Protein AF-A0A967I4H4-F1 (afdb_monomer_lite)

Foldseek 3Di:
DAFLVRQKDWAWDQPDPDDPFGQIFIWMDTVVDPDIDTLPPVASADKADWDADNVRQKIKIWDFRDHPDPPGWIWIKIAGPVPSDIDTPDDD

Secondary structure (DSSP, 8-state):
-B-TTS-EEEEEEE--SS-SS--EEEEEEETT-S-PEES-TT-SS-EEEEEE-TTSSEEEEEE--STT-TTSPPEEEEEETTT--EEEEE--

Sequence (92 aa):
DVSPDGELLAFVANSRAEGVYPDRDVFLMKIGSKDPENLTEDNEAPDGQPMFAPDGKSLAYTRQAIAGFYGDQVKLLVRDLRSGKTDILHEN

Radius of gyration: 13.12 Å; chains: 1; bounding box: 34×21×37 Å

pLDDT: mean 93.62, std 7.93, range [52.34, 98.81]

Structure (mmCIF, N/CA/C/O backbone):
data_AF-A0A967I4H4-F1
#
_entry.id   AF-A0A967I4H4-F1
#
loop_
_atom_site.group_PDB
_atom_site.id
_atom_site.type_symbol
_atom_site.label_atom_id
_atom_site.label_alt_id
_atom_site.label_comp_id
_atom_site.label_asym_id
_atom_site.label_entity_id
_atom_site.label_seq_id
_atom_site.pdbx_PDB_ins_code
_atom_site.Cartn_x
_atom_site.Cartn_y
_atom_site.Cartn_z
_atom_site.occupancy
_atom_site.B_iso_or_equiv
_atom_site.auth_seq_id
_atom_site.auth_comp_id
_atom_site.auth_asym_id
_atom_site.auth_atom_id
_atom_site.pdbx_PDB_model_num
ATOM 1 N N . ASP A 1 1 ? -3.525 7.311 3.221 1.00 98.44 1 ASP A N 1
ATOM 2 C CA . ASP A 1 1 ? -4.867 7.080 3.765 1.00 98.44 1 ASP A CA 1
ATOM 3 C C . ASP A 1 1 ? -4.791 6.727 5.244 1.00 98.44 1 ASP A C 1
ATOM 5 O O . ASP A 1 1 ? -3.732 6.302 5.695 1.00 98.44 1 ASP A O 1
ATOM 9 N N . VAL A 1 2 ? -5.870 6.933 5.994 1.00 98.50 2 VAL A N 1
ATOM 10 C CA . VAL A 1 2 ? -5.986 6.559 7.414 1.00 98.50 2 VAL A CA 1
ATOM 11 C C . VAL A 1 2 ? -6.969 5.397 7.527 1.00 98.50 2 VAL A C 1
ATOM 13 O O . VAL A 1 2 ? -7.989 5.396 6.841 1.00 98.50 2 VAL A O 1
ATOM 16 N N . SER A 1 3 ? -6.668 4.400 8.358 1.00 98.50 3 SER A N 1
ATOM 17 C CA . SER A 1 3 ? -7.542 3.236 8.521 1.00 98.50 3 SER A CA 1
ATOM 18 C C . SER A 1 3 ? -8.917 3.622 9.084 1.00 98.50 3 SER A C 1
ATOM 20 O O . SER A 1 3 ? -9.039 4.636 9.774 1.00 98.50 3 SER A O 1
ATOM 22 N N . PRO A 1 4 ? -9.968 2.811 8.848 1.00 98.56 4 PRO A N 1
ATOM 23 C CA . PRO A 1 4 ? -11.319 3.112 9.331 1.00 98.56 4 PRO A CA 1
ATOM 24 C C . PRO A 1 4 ? -11.440 3.282 10.854 1.00 98.56 4 PRO A C 1
ATOM 26 O O . PRO A 1 4 ? -12.295 4.030 11.320 1.00 98.56 4 PRO A O 1
ATOM 29 N N . ASP A 1 5 ? -10.589 2.602 11.626 1.00 98.12 5 ASP A N 1
ATOM 30 C CA . ASP A 1 5 ? -10.496 2.734 13.087 1.00 98.12 5 ASP A CA 1
ATOM 31 C C . ASP A 1 5 ? -9.636 3.926 13.549 1.00 98.12 5 ASP A C 1
ATOM 33 O O . ASP A 1 5 ? -9.626 4.258 14.733 1.00 98.12 5 ASP A O 1
ATOM 37 N N . GLY A 1 6 ? -8.943 4.600 12.627 1.00 98.06 6 GLY A N 1
ATOM 38 C CA . GLY A 1 6 ? -8.071 5.733 12.916 1.00 98.06 6 GLY A CA 1
ATOM 39 C C . GLY A 1 6 ? -6.738 5.367 13.572 1.00 98.06 6 GLY A C 1
ATOM 40 O O . GLY A 1 6 ? -6.057 6.267 14.063 1.00 98.06 6 GLY A O 1
ATOM 41 N N . GLU A 1 7 ? -6.351 4.088 13.608 1.00 98.19 7 GLU A N 1
ATOM 42 C CA . GLU A 1 7 ? -5.115 3.649 14.271 1.00 98.19 7 GLU A CA 1
ATOM 43 C C . GLU A 1 7 ? -3.892 3.622 13.345 1.00 98.19 7 GLU A C 1
ATOM 45 O O . GLU A 1 7 ? -2.758 3.791 13.807 1.00 98.19 7 GLU A O 1
ATOM 50 N N . LEU A 1 8 ? -4.099 3.417 12.044 1.00 98.50 8 LEU A N 1
ATOM 51 C CA . LEU A 1 8 ? -3.042 3.234 11.056 1.00 98.50 8 LEU A CA 1
ATOM 52 C C . LEU A 1 8 ? -3.035 4.355 10.018 1.00 98.50 8 LEU A C 1
ATOM 54 O O . LEU A 1 8 ? -4.070 4.850 9.576 1.00 98.50 8 LEU A O 1
ATOM 58 N N . LEU A 1 9 ? -1.831 4.706 9.580 1.00 98.50 9 LEU A N 1
ATOM 59 C CA . LEU A 1 9 ? -1.559 5.585 8.455 1.00 98.50 9 LEU A CA 1
ATOM 60 C C . LEU A 1 9 ? -0.830 4.778 7.381 1.00 98.50 9 LEU A C 1
ATOM 62 O O . LEU A 1 9 ? 0.259 4.262 7.629 1.00 98.50 9 LEU A O 1
ATOM 66 N N . ALA A 1 10 ? -1.414 4.718 6.188 1.00 98.62 10 ALA A N 1
ATOM 67 C CA . ALA A 1 10 ? -0.742 4.252 4.984 1.00 98.62 10 ALA A CA 1
ATOM 68 C C . ALA A 1 10 ? -0.316 5.459 4.141 1.00 98.62 10 ALA A C 1
ATOM 70 O O . ALA A 1 10 ? -1.125 6.352 3.869 1.00 98.62 10 ALA A O 1
ATOM 71 N N . PHE A 1 11 ? 0.936 5.519 3.710 1.00 98.38 11 PHE A N 1
ATOM 72 C CA . PHE A 1 11 ? 1.460 6.658 2.956 1.00 98.38 11 PHE A CA 1
ATOM 73 C C . PHE A 1 11 ? 2.500 6.220 1.932 1.00 98.38 11 PHE A C 1
ATOM 75 O O . PHE A 1 11 ? 2.931 5.075 1.926 1.00 98.38 11 PHE A O 1
ATOM 82 N N . VAL A 1 12 ? 2.869 7.140 1.042 1.00 97.94 12 VAL A N 1
ATOM 83 C CA . VAL A 1 12 ? 3.886 6.901 0.018 1.00 97.94 12 VAL A CA 1
ATOM 84 C C . VAL A 1 12 ? 5.096 7.763 0.322 1.00 97.94 12 VAL A C 1
ATOM 86 O O . VAL A 1 12 ? 4.946 8.960 0.582 1.00 97.94 12 VAL A O 1
ATOM 89 N N . ALA A 1 13 ? 6.281 7.174 0.259 1.00 95.06 13 ALA A N 1
ATOM 90 C CA . ALA A 1 13 ? 7.542 7.894 0.357 1.00 95.06 13 ALA A CA 1
ATOM 91 C C . ALA A 1 13 ? 8.552 7.318 -0.635 1.00 95.06 13 ALA A C 1
ATOM 93 O O . ALA A 1 13 ? 8.427 6.174 -1.060 1.00 95.06 13 ALA A O 1
ATOM 94 N N . ASN A 1 14 ? 9.550 8.120 -1.006 1.00 92.12 14 ASN A N 1
ATOM 95 C CA . ASN A 1 14 ? 10.699 7.576 -1.719 1.00 92.12 14 ASN A CA 1
ATOM 96 C C . ASN A 1 14 ? 11.522 6.743 -0.728 1.00 92.12 14 ASN A C 1
ATOM 98 O O . ASN A 1 14 ? 11.971 7.285 0.285 1.00 92.12 14 ASN A O 1
ATOM 102 N N . SER A 1 15 ? 11.714 5.460 -1.011 1.00 87.75 15 SER A N 1
ATOM 103 C CA . SER A 1 15 ? 12.514 4.541 -0.191 1.00 87.75 15 SER A CA 1
ATOM 104 C C . SER A 1 15 ? 13.998 4.592 -0.546 1.00 87.75 15 SER A C 1
ATOM 106 O O . SER A 1 15 ? 14.856 4.326 0.297 1.00 87.75 15 SER A O 1
ATOM 108 N N . ARG A 1 16 ? 14.324 5.029 -1.766 1.00 83.00 16 ARG A N 1
ATOM 109 C CA . ARG A 1 16 ? 15.698 5.170 -2.245 1.00 83.00 16 ARG A CA 1
ATOM 110 C C . ARG A 1 16 ? 16.189 6.617 -2.185 1.00 83.00 16 ARG A C 1
ATOM 112 O O . ARG A 1 16 ? 15.606 7.517 -2.786 1.00 83.00 16 ARG A O 1
ATOM 119 N N . ALA A 1 17 ? 17.307 6.829 -1.488 1.00 75.44 17 ALA A N 1
ATOM 120 C CA . ALA A 1 17 ? 17.933 8.148 -1.340 1.00 75.44 17 ALA A CA 1
ATOM 121 C C . ALA A 1 17 ? 18.660 8.629 -2.610 1.00 75.44 17 ALA A C 1
ATOM 123 O O . ALA A 1 17 ? 18.759 9.831 -2.852 1.00 75.44 17 ALA A O 1
ATOM 124 N N . GLU A 1 18 ? 19.168 7.696 -3.417 1.00 75.94 18 GLU A N 1
ATOM 125 C CA . GLU A 1 18 ? 19.995 7.980 -4.591 1.00 75.94 18 GLU A CA 1
ATOM 126 C C . GLU A 1 18 ? 19.471 7.247 -5.823 1.00 75.94 18 GLU A C 1
ATOM 128 O O . GLU A 1 18 ? 19.279 6.035 -5.798 1.00 75.94 18 GLU A O 1
ATOM 133 N N . GLY A 1 19 ? 19.290 7.951 -6.935 1.00 74.50 19 GLY A N 1
ATOM 134 C CA . GLY A 1 19 ? 18.807 7.359 -8.178 1.00 74.50 19 GLY A CA 1
ATOM 135 C C . GLY A 1 19 ? 18.271 8.416 -9.133 1.00 74.50 19 GLY A C 1
ATOM 136 O O . GLY A 1 19 ? 18.034 9.557 -8.747 1.00 74.50 19 GLY A O 1
ATOM 137 N N . VAL A 1 20 ? 18.106 8.036 -10.400 1.00 76.75 20 VAL A N 1
ATOM 138 C CA . VAL A 1 20 ? 17.526 8.914 -11.434 1.00 76.75 20 VAL A CA 1
ATOM 139 C C . VAL A 1 20 ? 15.999 8.802 -11.462 1.00 76.75 20 VAL A C 1
ATOM 141 O O . VAL A 1 20 ? 15.315 9.758 -11.819 1.00 76.75 20 VAL A O 1
ATOM 144 N N . TYR A 1 21 ? 15.465 7.645 -11.064 1.00 75.25 21 TYR A N 1
ATOM 145 C CA . TYR A 1 21 ? 14.037 7.351 -11.094 1.00 75.25 21 TYR A CA 1
ATOM 146 C C . TYR A 1 21 ? 13.464 7.304 -9.674 1.00 75.25 21 TYR A C 1
ATOM 148 O O . TYR A 1 21 ? 14.157 6.845 -8.765 1.00 75.25 21 TYR A O 1
ATOM 156 N N . PRO A 1 22 ? 12.226 7.790 -9.471 1.00 73.88 22 PRO A N 1
ATOM 157 C CA . PRO A 1 22 ? 11.568 7.704 -8.179 1.00 73.88 22 PRO A CA 1
ATOM 158 C C . PRO A 1 22 ? 11.296 6.240 -7.834 1.00 73.88 22 PRO A C 1
ATOM 160 O O . PRO A 1 22 ? 10.644 5.538 -8.600 1.00 73.88 22 PRO A O 1
ATOM 163 N N . ASP A 1 23 ? 11.778 5.824 -6.673 1.00 87.56 23 ASP A N 1
ATOM 164 C CA . ASP A 1 23 ? 11.520 4.520 -6.073 1.00 87.56 23 ASP A CA 1
ATOM 165 C C . ASP A 1 23 ? 10.553 4.749 -4.912 1.00 87.56 23 ASP A C 1
ATOM 167 O O . ASP A 1 23 ? 10.955 5.117 -3.804 1.00 87.56 23 ASP A O 1
ATOM 171 N N . ARG A 1 24 ? 9.262 4.783 -5.251 1.00 94.19 24 ARG A N 1
ATOM 172 C CA . ARG A 1 24 ? 8.195 5.125 -4.310 1.00 94.19 24 ARG A CA 1
ATOM 173 C C . ARG A 1 24 ? 7.596 3.852 -3.773 1.00 94.19 24 ARG A C 1
ATOM 175 O O . ARG A 1 24 ? 7.074 3.069 -4.553 1.00 94.19 24 ARG A O 1
ATOM 182 N N . ASP A 1 25 ? 7.549 3.769 -2.459 1.00 97.56 25 ASP A N 1
ATOM 183 C CA . ASP A 1 25 ? 7.001 2.632 -1.748 1.00 97.56 25 ASP A CA 1
ATOM 184 C C . ASP A 1 25 ? 5.779 3.009 -0.924 1.00 97.56 25 ASP A C 1
ATOM 186 O O . ASP A 1 25 ? 5.607 4.163 -0.508 1.00 97.56 25 ASP A O 1
ATOM 190 N N . VAL A 1 26 ? 4.935 2.012 -0.668 1.00 98.44 26 VAL A N 1
ATOM 191 C CA . VAL A 1 26 ? 3.810 2.108 0.255 1.00 98.44 26 VAL A CA 1
ATOM 192 C C . VAL A 1 26 ? 4.272 1.693 1.645 1.00 98.44 26 VAL A C 1
ATOM 194 O O . VAL A 1 26 ? 4.648 0.551 1.894 1.00 98.44 26 VAL A O 1
ATOM 197 N N . PHE A 1 27 ? 4.164 2.629 2.577 1.00 98.50 27 PHE A N 1
ATOM 198 C CA . PHE A 1 27 ? 4.495 2.441 3.979 1.00 98.50 27 PHE A CA 1
ATOM 199 C C . PHE A 1 27 ? 3.238 2.375 4.839 1.00 98.50 27 PHE A C 1
ATOM 201 O O . PHE A 1 27 ? 2.227 3.014 4.534 1.00 98.50 27 PHE A O 1
ATOM 208 N N . LEU A 1 28 ? 3.331 1.656 5.955 1.00 98.56 28 LEU A N 1
ATOM 209 C CA . LEU A 1 28 ? 2.303 1.558 6.983 1.00 98.56 28 LEU A CA 1
ATOM 210 C C . LEU A 1 28 ? 2.893 1.896 8.350 1.00 98.56 28 LEU A C 1
ATOM 212 O O . LEU A 1 28 ? 3.970 1.435 8.711 1.00 98.56 28 LEU A O 1
ATOM 216 N N . MET A 1 29 ? 2.181 2.683 9.146 1.00 98.31 29 MET A N 1
ATOM 217 C CA . MET A 1 29 ? 2.585 2.968 10.521 1.00 98.31 29 MET A CA 1
ATOM 218 C C . MET A 1 29 ? 1.382 3.137 11.434 1.00 98.31 29 MET A C 1
ATOM 220 O O . MET A 1 29 ? 0.320 3.584 11.003 1.00 98.31 29 MET A O 1
ATOM 224 N N . LYS A 1 30 ? 1.570 2.872 12.729 1.00 98.31 30 LYS A N 1
ATOM 225 C CA . LYS A 1 30 ? 0.630 3.350 13.746 1.00 98.31 30 LYS A CA 1
ATOM 226 C C . LYS A 1 30 ? 0.701 4.867 13.849 1.00 98.31 30 LYS A C 1
ATOM 228 O O . LYS A 1 30 ? 1.793 5.440 13.880 1.00 98.31 30 LYS A O 1
ATOM 233 N N . ILE A 1 31 ? -0.448 5.519 13.956 1.00 97.50 31 ILE A N 1
ATOM 234 C CA . ILE A 1 31 ? -0.506 6.965 14.162 1.00 97.50 31 ILE A CA 1
ATOM 235 C C . ILE A 1 31 ? 0.159 7.314 15.501 1.00 97.50 31 ILE A C 1
ATOM 237 O O . ILE A 1 31 ? -0.117 6.711 16.536 1.00 97.50 31 ILE A O 1
ATOM 241 N N . GLY A 1 32 ? 1.092 8.269 15.461 1.00 95.38 32 GLY A N 1
ATOM 242 C CA . GLY A 1 32 ? 1.930 8.653 16.604 1.00 95.38 32 GLY A CA 1
ATOM 243 C C . GLY A 1 32 ? 3.221 7.839 16.771 1.00 95.38 32 GLY A C 1
ATOM 244 O O . GLY A 1 32 ? 4.055 8.209 17.597 1.00 95.38 32 GLY A O 1
ATOM 2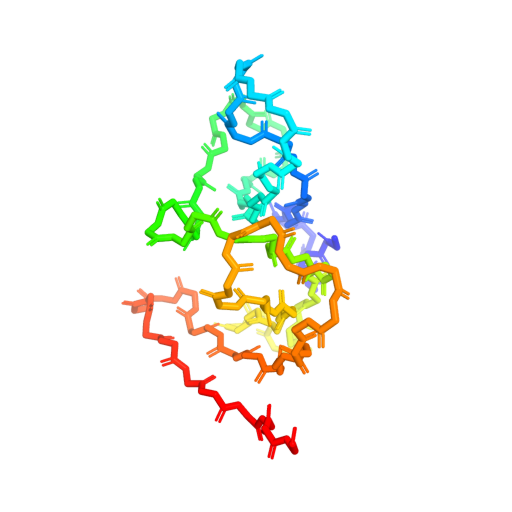45 N N . SER A 1 33 ? 3.422 6.777 15.984 1.00 96.56 33 SER A N 1
ATOM 246 C CA . SER A 1 33 ? 4.698 6.050 15.921 1.00 96.56 33 SER A CA 1
ATOM 247 C C . SER A 1 33 ? 5.767 6.841 15.153 1.00 96.56 33 SER A C 1
ATOM 249 O O . SER A 1 33 ? 5.463 7.801 14.445 1.00 96.56 33 SER A O 1
ATOM 251 N N . LYS A 1 34 ? 7.032 6.428 15.278 1.00 95.75 34 LYS A N 1
ATOM 252 C CA . LYS A 1 34 ? 8.155 6.889 14.442 1.00 95.75 34 LYS A CA 1
ATOM 253 C C . LYS A 1 34 ? 8.751 5.783 13.569 1.00 95.75 34 LYS A C 1
ATOM 255 O O . LYS A 1 34 ? 9.716 6.041 12.859 1.00 95.75 34 LYS A O 1
ATOM 260 N N . ASP A 1 35 ? 8.149 4.600 13.605 1.00 96.25 35 ASP A N 1
ATOM 261 C CA . ASP A 1 35 ? 8.668 3.390 12.976 1.00 96.25 35 ASP A CA 1
ATOM 262 C C . ASP A 1 35 ? 7.696 2.929 11.878 1.00 96.25 35 ASP A C 1
ATOM 264 O O . ASP A 1 35 ? 6.782 2.146 12.159 1.00 96.25 35 ASP A O 1
ATOM 268 N N . PRO A 1 36 ? 7.799 3.475 10.651 1.00 97.12 36 PRO A N 1
ATOM 269 C CA . PRO A 1 36 ? 7.023 2.993 9.519 1.00 97.12 36 PRO A CA 1
ATOM 270 C C . PRO A 1 36 ? 7.588 1.679 8.972 1.00 97.12 36 PRO A C 1
ATOM 272 O O . PRO A 1 36 ? 8.798 1.510 8.840 1.00 97.12 36 PRO A O 1
ATOM 2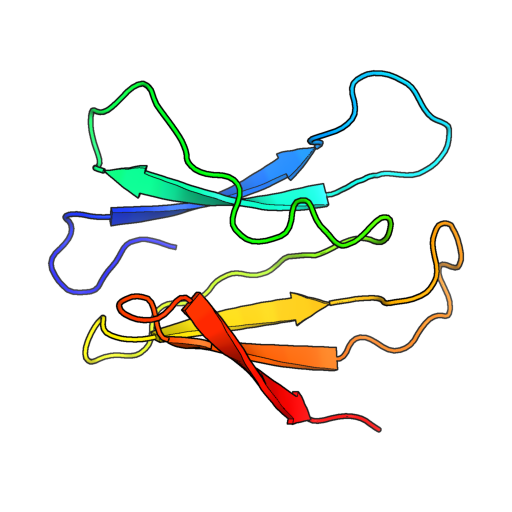75 N N . GLU A 1 37 ? 6.695 0.766 8.612 1.00 97.56 37 GLU A N 1
ATOM 276 C CA . GLU A 1 37 ? 6.994 -0.468 7.889 1.00 97.56 37 GLU A CA 1
ATOM 277 C C . GLU A 1 37 ? 6.872 -0.214 6.384 1.00 97.56 37 GLU A C 1
ATOM 279 O O . GLU A 1 37 ? 5.859 0.325 5.935 1.00 97.56 37 GLU A O 1
ATOM 284 N N . ASN A 1 38 ? 7.882 -0.604 5.603 1.00 97.50 38 ASN A N 1
ATOM 285 C CA . ASN A 1 38 ? 7.785 -0.621 4.146 1.00 97.50 38 ASN A CA 1
ATOM 286 C C . ASN A 1 38 ? 7.058 -1.899 3.704 1.00 97.50 38 ASN A C 1
ATOM 288 O O . ASN A 1 38 ? 7.547 -3.001 3.944 1.00 97.50 38 ASN A O 1
ATOM 292 N N . LEU A 1 39 ? 5.892 -1.769 3.070 1.00 98.25 39 LEU A N 1
ATOM 293 C CA . LEU A 1 39 ? 5.111 -2.923 2.620 1.00 98.25 39 LEU A CA 1
ATOM 294 C C . LEU A 1 39 ? 5.520 -3.427 1.231 1.00 98.25 39 LEU A C 1
ATOM 296 O O . LEU A 1 39 ? 5.082 -4.519 0.851 1.00 98.25 39 LEU A O 1
ATOM 300 N N . THR A 1 40 ? 6.296 -2.641 0.482 1.00 97.25 40 THR A N 1
ATOM 301 C CA . THR A 1 40 ? 6.577 -2.855 -0.945 1.00 97.25 40 THR A CA 1
ATOM 302 C C . THR A 1 40 ? 8.058 -2.786 -1.314 1.00 97.25 40 THR A C 1
ATOM 304 O O . THR A 1 40 ? 8.374 -2.701 -2.491 1.00 97.25 40 THR A O 1
ATOM 307 N N . GLU A 1 41 ? 8.959 -2.925 -0.337 1.00 95.25 41 GLU A N 1
ATOM 308 C CA . GLU A 1 41 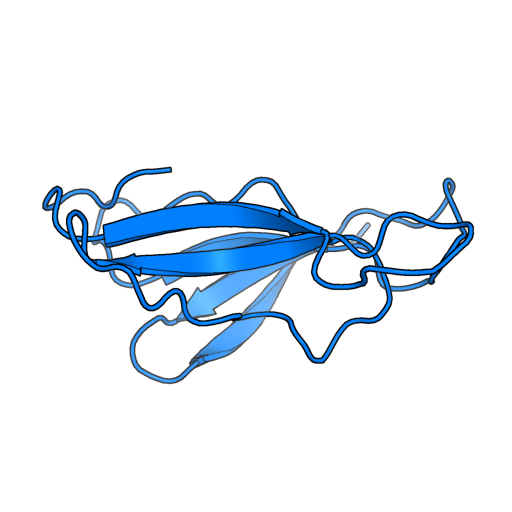? 10.425 -2.893 -0.526 1.00 95.25 41 GLU A CA 1
ATOM 309 C C . GLU A 1 41 ? 10.948 -3.858 -1.613 1.00 95.25 41 GLU A C 1
ATOM 311 O O . GLU A 1 41 ? 12.060 -3.715 -2.111 1.00 95.25 41 GLU A O 1
ATOM 316 N N . ASP A 1 42 ? 10.155 -4.865 -1.981 1.00 93.62 42 ASP A N 1
ATOM 317 C CA . ASP A 1 42 ? 10.483 -5.851 -3.005 1.00 93.62 42 ASP A CA 1
ATOM 318 C C . ASP A 1 42 ? 10.345 -5.343 -4.450 1.00 93.62 42 ASP A C 1
ATOM 320 O O . ASP A 1 42 ? 10.743 -6.047 -5.381 1.00 93.62 42 ASP A O 1
ATOM 324 N N . ASN A 1 43 ? 9.774 -4.157 -4.657 1.00 93.88 43 ASN A N 1
ATOM 325 C CA . ASN A 1 43 ? 9.495 -3.612 -5.976 1.00 93.88 43 ASN A CA 1
ATOM 326 C C . ASN A 1 43 ? 10.368 -2.397 -6.285 1.00 93.88 43 ASN A C 1
ATOM 328 O O . ASN A 1 43 ? 10.196 -1.335 -5.714 1.00 93.88 43 ASN A O 1
ATOM 332 N N . GLU A 1 44 ? 11.252 -2.530 -7.274 1.00 91.75 44 GLU A N 1
ATOM 333 C CA . GLU A 1 44 ? 12.150 -1.444 -7.704 1.00 91.75 44 GLU A CA 1
ATOM 334 C C . GLU A 1 44 ? 11.461 -0.381 -8.590 1.00 91.75 44 GLU A C 1
ATOM 336 O O . GLU A 1 44 ? 12.107 0.520 -9.139 1.00 91.75 44 GLU A O 1
ATOM 341 N N . ALA A 1 45 ? 10.155 -0.525 -8.817 1.00 93.25 45 ALA A N 1
ATOM 342 C CA . ALA A 1 45 ? 9.334 0.374 -9.612 1.00 93.25 45 ALA A CA 1
ATOM 343 C C . ALA A 1 45 ? 8.300 1.091 -8.723 1.00 93.25 45 ALA A C 1
ATOM 345 O O . ALA A 1 45 ? 7.959 0.603 -7.653 1.00 93.25 45 ALA A O 1
ATOM 346 N N . PRO A 1 46 ? 7.752 2.246 -9.145 1.00 94.19 46 PRO A N 1
ATOM 347 C CA . PRO A 1 46 ? 6.860 3.017 -8.286 1.00 94.19 46 PRO A CA 1
ATOM 348 C C . PRO A 1 46 ? 5.579 2.275 -7.871 1.00 94.19 46 PRO A C 1
ATOM 350 O O . PRO A 1 46 ? 4.752 1.915 -8.713 1.00 94.19 46 PRO A O 1
ATOM 353 N N . ASP A 1 47 ? 5.357 2.201 -6.564 1.00 96.62 47 ASP A N 1
ATOM 354 C CA . ASP A 1 47 ? 4.079 1.919 -5.920 1.00 96.62 47 ASP A CA 1
ATOM 355 C C . ASP A 1 47 ? 3.402 3.219 -5.432 1.00 96.62 47 ASP A C 1
ATOM 357 O O . ASP A 1 47 ? 4.017 4.289 -5.304 1.00 96.62 47 ASP A O 1
ATOM 361 N N . GLY A 1 48 ? 2.086 3.183 -5.196 1.00 96.81 48 GLY A N 1
ATOM 362 C CA . GLY A 1 48 ? 1.376 4.365 -4.710 1.00 96.81 48 GLY A CA 1
ATOM 363 C C . GLY A 1 48 ? -0.120 4.227 -4.450 1.00 96.81 48 GLY A C 1
ATOM 364 O O . GLY A 1 48 ? -0.693 3.148 -4.511 1.00 96.81 48 GLY A O 1
ATOM 365 N N . GLN A 1 49 ? -0.749 5.369 -4.149 1.00 97.38 49 GLN A N 1
ATOM 366 C CA . GLN A 1 49 ? -2.202 5.516 -3.954 1.00 97.38 49 GLN A CA 1
ATOM 367 C C . GLN A 1 49 ? -2.827 4.510 -2.958 1.00 97.38 49 GLN A C 1
ATOM 369 O O . GLN A 1 49 ? -3.834 3.881 -3.284 1.00 97.38 49 GLN A O 1
ATOM 374 N N . PRO A 1 50 ? -2.265 4.345 -1.743 1.00 98.50 50 PRO A N 1
ATOM 375 C CA . PRO A 1 50 ? -2.801 3.389 -0.785 1.00 98.50 50 PRO A CA 1
ATOM 376 C C . PRO A 1 50 ? -4.191 3.811 -0.301 1.00 98.50 50 PRO A C 1
ATOM 378 O O . PRO A 1 50 ? -4.384 4.975 0.062 1.00 98.50 50 PRO A O 1
ATOM 381 N N . MET A 1 51 ? -5.123 2.861 -0.241 1.00 98.69 51 MET A N 1
ATOM 382 C CA . MET A 1 51 ? -6.464 3.031 0.322 1.00 98.69 51 MET A CA 1
ATOM 383 C C . MET A 1 51 ? -6.872 1.815 1.148 1.00 98.69 51 MET A C 1
ATOM 385 O O . MET A 1 51 ? -6.755 0.676 0.689 1.00 98.69 51 MET A O 1
ATOM 389 N N . PHE A 1 52 ? -7.371 2.044 2.360 1.00 98.81 52 PHE A N 1
ATOM 390 C CA . PHE A 1 52 ? -7.870 0.957 3.198 1.00 98.81 52 PHE A CA 1
ATOM 391 C C . PHE A 1 52 ? -9.223 0.451 2.697 1.00 98.81 52 PHE A C 1
ATOM 393 O O . PHE A 1 52 ? -10.089 1.215 2.267 1.00 98.81 52 PHE A O 1
ATOM 400 N N . ALA A 1 53 ? -9.433 -0.860 2.804 1.00 97.94 53 ALA A N 1
ATOM 401 C CA . ALA A 1 53 ? -10.768 -1.425 2.698 1.00 97.94 53 ALA A CA 1
ATOM 402 C C . ALA A 1 53 ? -11.652 -0.916 3.859 1.00 97.94 53 ALA A C 1
ATOM 404 O O . ALA A 1 53 ? -11.134 -0.661 4.950 1.00 97.94 53 ALA A O 1
ATOM 405 N N . PRO A 1 54 ? -12.986 -0.824 3.685 1.00 98.19 54 PRO A N 1
ATOM 406 C CA . PRO A 1 54 ? -13.887 -0.347 4.741 1.00 98.19 54 PRO A CA 1
ATOM 407 C C . PRO A 1 54 ? -13.842 -1.159 6.042 1.00 98.19 54 PRO A C 1
ATOM 409 O O . PRO A 1 54 ? -14.194 -0.642 7.098 1.00 98.19 54 PRO A O 1
ATOM 412 N N . ASP A 1 55 ? -13.428 -2.427 5.976 1.00 97.62 55 ASP A N 1
ATOM 413 C CA . ASP A 1 55 ? -13.267 -3.296 7.144 1.00 97.62 55 ASP A CA 1
ATOM 414 C C . ASP A 1 55 ? -11.878 -3.200 7.803 1.00 97.62 55 ASP A C 1
ATOM 416 O O . ASP A 1 55 ? -11.635 -3.870 8.805 1.00 97.62 55 ASP A O 1
ATOM 420 N N . GLY A 1 56 ? -10.971 -2.396 7.238 1.00 97.75 56 GLY A N 1
ATOM 421 C CA . GLY A 1 56 ? -9.612 -2.169 7.725 1.00 97.75 56 GLY A CA 1
ATOM 422 C C . GLY A 1 56 ? -8.657 -3.355 7.572 1.00 97.75 56 GLY A C 1
ATOM 423 O O . GLY A 1 56 ? -7.517 -3.263 8.019 1.00 97.75 56 GLY A O 1
ATOM 424 N N . LYS A 1 57 ? -9.072 -4.473 6.961 1.00 97.88 57 LYS A N 1
ATOM 425 C CA . LYS A 1 57 ? -8.252 -5.701 6.900 1.00 97.88 57 LYS A CA 1
ATOM 426 C C . LYS A 1 57 ? -7.314 -5.753 5.708 1.00 97.88 57 LYS A C 1
ATOM 428 O O . LYS A 1 57 ? -6.351 -6.521 5.714 1.00 97.88 57 LYS A O 1
ATOM 433 N N . SER A 1 58 ? -7.594 -4.962 4.683 1.00 98.44 58 SER A N 1
ATOM 434 C CA . SER A 1 58 ? -6.817 -4.948 3.452 1.00 98.44 58 SER A CA 1
ATOM 435 C C . SER A 1 58 ? -6.478 -3.530 3.024 1.00 98.44 58 SER A C 1
ATOM 437 O O . SER A 1 58 ? -7.188 -2.577 3.351 1.00 98.44 58 SER A O 1
ATOM 439 N N . LEU A 1 59 ? -5.397 -3.413 2.262 1.00 98.69 59 LEU A N 1
ATOM 440 C CA . LEU A 1 59 ? -4.941 -2.176 1.651 1.00 98.69 59 LEU A CA 1
ATOM 441 C C . LEU A 1 59 ? -4.861 -2.373 0.138 1.00 98.69 59 LEU A C 1
ATOM 443 O O . LEU A 1 59 ? -4.143 -3.252 -0.339 1.00 98.69 59 LEU A O 1
ATOM 447 N N . ALA A 1 60 ? -5.606 -1.564 -0.606 1.00 98.44 60 ALA A N 1
ATOM 448 C CA . ALA A 1 60 ? -5.459 -1.458 -2.047 1.00 98.44 60 ALA A CA 1
ATOM 449 C C . ALA A 1 60 ? -4.372 -0.431 -2.379 1.00 98.44 60 ALA A C 1
ATOM 451 O O . ALA A 1 60 ? -4.266 0.587 -1.698 1.00 98.44 60 ALA A O 1
ATOM 452 N N . TYR A 1 61 ? -3.577 -0.682 -3.414 1.00 98.38 61 TYR A N 1
ATOM 453 C CA . TYR A 1 61 ? -2.566 0.255 -3.905 1.00 98.38 61 TYR A CA 1
ATOM 454 C C . TYR A 1 61 ? -2.258 -0.001 -5.382 1.00 98.38 61 TYR A C 1
ATOM 456 O O . TYR A 1 61 ? -2.582 -1.055 -5.934 1.00 98.38 61 TYR A O 1
ATOM 464 N N . THR A 1 62 ? -1.651 0.980 -6.039 1.00 97.38 62 THR A N 1
ATOM 465 C CA . THR A 1 62 ? -1.217 0.883 -7.433 1.00 97.38 62 THR A CA 1
ATOM 466 C C . THR A 1 62 ? 0.253 0.513 -7.534 1.00 97.38 62 THR A C 1
ATOM 468 O O . THR A 1 62 ? 1.042 1.067 -6.773 1.00 97.38 62 THR A O 1
ATOM 471 N N . ARG A 1 63 ? 0.612 -0.317 -8.518 1.00 95.94 63 ARG A N 1
ATOM 472 C CA . ARG A 1 63 ? 1.985 -0.768 -8.785 1.00 95.94 63 ARG A CA 1
ATOM 473 C C . ARG A 1 63 ? 2.363 -0.619 -10.251 1.00 95.94 63 ARG A C 1
ATOM 475 O O . ARG A 1 63 ? 1.587 -1.009 -11.123 1.00 95.94 63 ARG A O 1
ATOM 482 N N . GLN A 1 64 ? 3.567 -0.126 -10.514 1.00 95.00 64 GLN A N 1
ATOM 483 C CA . GLN A 1 64 ? 4.306 -0.397 -11.751 1.00 95.00 64 GLN A CA 1
ATOM 484 C C . GLN A 1 64 ? 5.309 -1.529 -11.498 1.00 95.00 64 GLN A C 1
ATOM 486 O O . GLN A 1 64 ? 5.738 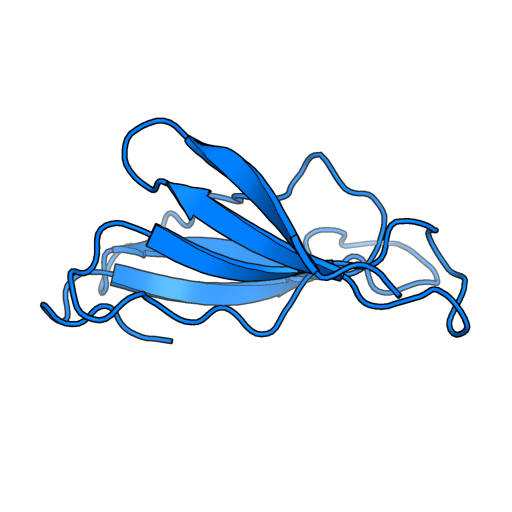-1.726 -10.367 1.00 95.00 64 GLN A O 1
ATOM 491 N N . ALA A 1 65 ? 5.666 -2.285 -12.532 1.00 92.94 65 ALA A N 1
ATOM 492 C CA . ALA A 1 65 ? 6.586 -3.421 -12.462 1.00 92.94 65 ALA A CA 1
ATOM 493 C C . ALA A 1 65 ? 7.932 -3.159 -13.161 1.00 92.94 65 ALA A C 1
ATOM 495 O O . ALA A 1 65 ? 8.886 -3.907 -12.950 1.00 92.94 65 ALA A O 1
ATOM 496 N N . ILE A 1 66 ? 8.022 -2.133 -14.014 1.00 92.81 66 ILE A N 1
ATOM 497 C CA . ILE A 1 66 ? 9.225 -1.828 -14.796 1.00 92.81 66 ILE A CA 1
ATOM 498 C C . ILE A 1 66 ? 9.863 -0.529 -14.297 1.00 92.81 66 ILE A C 1
ATOM 500 O O . ILE A 1 66 ? 9.380 0.577 -14.558 1.00 92.81 66 ILE A O 1
ATOM 504 N N . ALA A 1 67 ? 11.006 -0.663 -13.625 1.00 90.44 67 ALA A N 1
ATOM 505 C CA . ALA A 1 67 ? 11.765 0.466 -13.103 1.00 90.44 67 ALA A CA 1
ATOM 506 C C . ALA A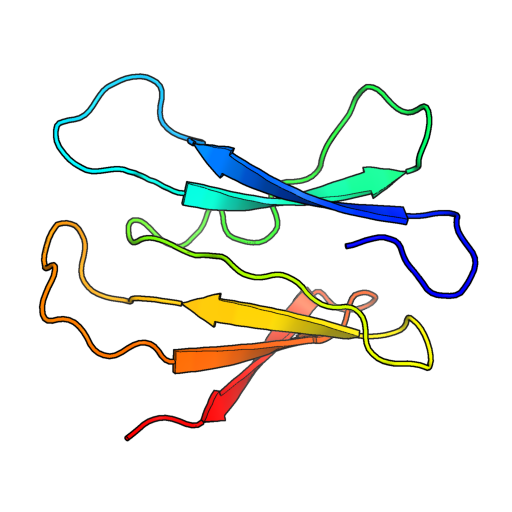 1 67 ? 12.167 1.451 -14.218 1.00 90.44 67 ALA A C 1
ATOM 508 O O . ALA A 1 67 ? 12.713 1.074 -15.257 1.00 90.44 67 ALA A O 1
ATOM 509 N N . GLY A 1 68 ? 11.891 2.739 -14.003 1.00 88.06 68 GLY A N 1
ATOM 510 C CA . GLY A 1 68 ? 12.252 3.821 -14.926 1.00 88.06 68 GLY A CA 1
ATOM 511 C C . GLY A 1 68 ? 11.432 3.901 -16.220 1.00 88.06 68 GLY A C 1
ATOM 512 O O . GLY A 1 68 ? 11.659 4.814 -17.019 1.00 88.06 68 GLY A O 1
ATOM 513 N N . PHE A 1 69 ? 10.456 3.014 -16.440 1.00 90.94 69 PHE A N 1
ATOM 514 C CA . PHE A 1 69 ? 9.611 3.057 -17.629 1.00 90.94 69 PHE A CA 1
ATOM 515 C C . PHE A 1 69 ? 8.280 3.761 -17.347 1.00 90.94 69 PHE A C 1
ATOM 517 O O . PHE A 1 69 ? 7.311 3.168 -16.888 1.00 90.94 69 PHE A O 1
ATOM 524 N N . TYR A 1 70 ? 8.207 5.051 -17.680 1.00 83.69 70 TYR A N 1
ATOM 525 C CA . TYR A 1 70 ? 7.002 5.864 -17.456 1.00 83.69 70 TYR A CA 1
ATOM 526 C C . TYR A 1 70 ? 5.756 5.363 -18.209 1.00 83.69 70 TYR A C 1
ATOM 528 O O . TYR A 1 70 ? 4.642 5.736 -17.849 1.00 83.69 70 TYR A O 1
ATOM 536 N N . GLY A 1 71 ? 5.946 4.569 -19.269 1.00 89.88 71 GLY A N 1
ATOM 537 C CA . GLY A 1 71 ? 4.873 3.969 -20.062 1.00 89.88 71 GLY A CA 1
ATOM 538 C C . GLY A 1 71 ? 4.386 2.621 -19.532 1.00 89.88 71 GLY A C 1
ATOM 539 O O . GLY A 1 71 ? 3.561 1.996 -20.195 1.00 89.88 71 GLY A O 1
ATOM 540 N N . ASP A 1 72 ? 4.905 2.156 -18.392 1.00 93.06 72 ASP A N 1
ATOM 541 C CA . ASP A 1 72 ? 4.470 0.901 -17.791 1.00 93.06 72 ASP A CA 1
ATOM 542 C C . ASP A 1 72 ? 3.015 0.970 -17.320 1.00 93.06 72 ASP A C 1
ATOM 544 O O . ASP A 1 72 ? 2.526 2.012 -16.863 1.00 93.06 72 ASP A O 1
ATOM 548 N N . GLN A 1 73 ? 2.333 -0.166 -17.411 1.00 92.31 73 GLN A N 1
ATOM 549 C CA . GLN A 1 73 ? 0.951 -0.303 -16.989 1.00 92.31 73 GLN A CA 1
ATOM 550 C C . GLN A 1 73 ? 0.857 -0.246 -15.467 1.00 92.31 73 GLN A C 1
ATOM 552 O O . GLN A 1 73 ? 1.574 -0.931 -14.740 1.00 92.31 73 GLN A O 1
ATOM 557 N N . VAL A 1 74 ? -0.082 0.563 -14.985 1.00 93.75 74 VAL A N 1
ATOM 558 C CA . VAL A 1 74 ? -0.395 0.639 -13.562 1.00 93.75 74 VAL A CA 1
ATOM 559 C C . VAL A 1 74 ? -1.370 -0.480 -13.215 1.00 93.75 74 VAL A C 1
ATOM 561 O O . VAL A 1 74 ? -2.499 -0.508 -13.709 1.00 93.75 74 VAL A O 1
ATOM 564 N N . LYS A 1 75 ? -0.939 -1.387 -12.343 1.00 95.81 75 LYS A N 1
ATOM 565 C CA . LYS A 1 75 ? -1.749 -2.486 -11.812 1.00 95.81 75 LYS A CA 1
ATOM 566 C C . LYS A 1 75 ? -2.395 -2.079 -10.495 1.00 95.81 75 LYS A C 1
ATOM 568 O O . LYS A 1 75 ? -1.785 -1.353 -9.713 1.00 95.81 75 LYS A O 1
ATOM 573 N N . LEU A 1 76 ? -3.606 -2.569 -10.232 1.00 97.06 76 LEU A N 1
ATOM 574 C CA . LEU A 1 76 ? -4.260 -2.426 -8.927 1.00 97.06 76 LEU A CA 1
ATOM 575 C C . LEU A 1 76 ? -4.049 -3.705 -8.121 1.00 97.06 76 LEU A C 1
ATOM 577 O O .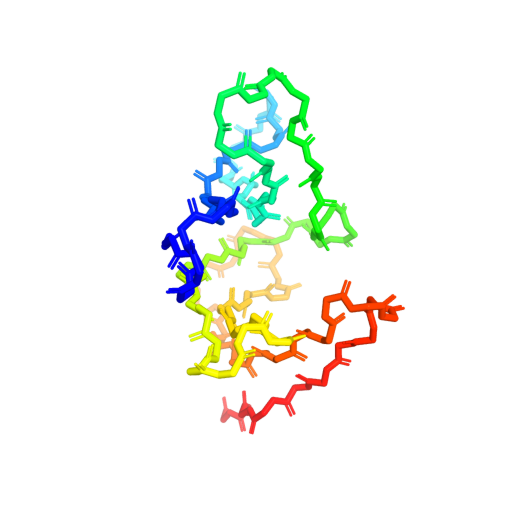 LEU A 1 76 ? -4.415 -4.789 -8.576 1.00 97.06 76 LEU A O 1
ATOM 581 N N . LEU A 1 77 ? -3.466 -3.577 -6.935 1.00 97.94 77 LEU A N 1
ATOM 582 C CA . LEU A 1 77 ? -3.175 -4.683 -6.032 1.00 97.94 77 LEU A CA 1
ATOM 583 C C . LEU A 1 77 ? -3.978 -4.526 -4.746 1.00 97.94 77 LEU A C 1
ATOM 585 O O . LEU A 1 77 ? -4.311 -3.413 -4.339 1.00 97.94 77 LEU A O 1
ATOM 589 N N . VAL A 1 78 ? -4.266 -5.651 -4.097 1.00 98.25 78 VAL A N 1
ATOM 590 C CA . VAL A 1 78 ? -4.859 -5.704 -2.759 1.00 98.25 78 VAL A CA 1
ATOM 591 C C . VAL A 1 78 ? -3.979 -6.573 -1.874 1.00 98.25 78 VAL A C 1
ATOM 593 O O . VAL A 1 78 ? -3.719 -7.732 -2.196 1.00 98.25 78 VAL A O 1
ATOM 596 N N . ARG A 1 79 ? -3.529 -6.013 -0.750 1.00 98.44 79 ARG A N 1
ATOM 597 C CA . ARG A 1 79 ? -2.750 -6.711 0.275 1.00 98.44 79 ARG A CA 1
ATOM 598 C C . ARG A 1 79 ? -3.592 -6.949 1.518 1.00 98.44 79 ARG A C 1
ATOM 600 O O . ARG A 1 79 ? -4.176 -6.014 2.060 1.00 98.44 79 ARG A O 1
ATOM 607 N N . ASP A 1 80 ? -3.610 -8.183 2.001 1.00 98.31 80 ASP A N 1
ATOM 608 C CA . ASP A 1 80 ? -4.132 -8.525 3.322 1.00 98.31 80 ASP A CA 1
ATOM 609 C C . ASP A 1 80 ? -3.130 -8.085 4.400 1.00 98.31 80 ASP A C 1
ATOM 611 O O . ASP A 1 80 ? -1.976 -8.516 4.407 1.00 98.31 80 ASP A O 1
ATOM 615 N N . LEU A 1 81 ? -3.559 -7.215 5.316 1.00 97.38 81 LEU A N 1
ATOM 616 C CA . LEU A 1 81 ? -2.672 -6.599 6.310 1.00 97.38 81 LEU A CA 1
ATOM 617 C C . LEU A 1 81 ? -2.250 -7.562 7.423 1.00 97.38 81 LEU A C 1
ATOM 619 O O . LEU A 1 81 ? -1.284 -7.296 8.130 1.00 97.38 81 LEU A O 1
ATOM 623 N N . ARG A 1 82 ? -2.953 -8.686 7.590 1.00 96.12 82 ARG A N 1
ATOM 624 C CA . ARG A 1 82 ? -2.625 -9.678 8.619 1.00 96.12 82 ARG A CA 1
ATOM 625 C C . ARG A 1 82 ? -1.558 -10.662 8.152 1.00 96.12 82 ARG A C 1
ATOM 627 O O . ARG A 1 82 ? -0.700 -11.052 8.936 1.00 96.12 82 ARG A O 1
ATOM 634 N N . SER A 1 83 ? -1.669 -11.128 6.915 1.00 97.44 83 SER A N 1
ATOM 635 C CA . SER A 1 83 ? -0.812 -12.163 6.334 1.00 97.44 83 SER A CA 1
ATOM 636 C C . SER A 1 83 ? 0.279 -11.606 5.425 1.00 97.44 83 SER A C 1
ATOM 638 O O . SER A 1 83 ? 1.232 -12.320 5.127 1.00 97.44 83 SER A O 1
ATOM 640 N N . GLY A 1 84 ? 0.133 -10.368 4.947 1.00 96.94 84 GLY A N 1
ATOM 641 C CA . GLY A 1 84 ? 1.003 -9.770 3.936 1.00 96.94 84 GLY A CA 1
ATOM 642 C C . GLY A 1 84 ? 0.776 -10.309 2.519 1.00 96.94 84 GLY A C 1
ATOM 643 O O . GLY A 1 84 ? 1.434 -9.853 1.583 1.00 96.94 84 GLY A O 1
ATOM 644 N N . LYS A 1 85 ? -0.155 -11.255 2.327 1.00 97.56 85 LYS A N 1
ATOM 645 C CA . LYS A 1 85 ? -0.482 -11.791 1.002 1.00 97.56 85 LYS A CA 1
ATOM 646 C C . LYS A 1 85 ? -1.006 -10.671 0.109 1.00 97.56 85 LYS A C 1
ATOM 648 O O . LYS A 1 85 ? -1.865 -9.902 0.531 1.00 97.56 85 LYS A O 1
ATOM 653 N N . THR A 1 86 ? -0.513 -10.620 -1.124 1.00 97.69 86 THR A N 1
ATOM 654 C CA . THR A 1 86 ? -0.931 -9.638 -2.125 1.00 97.69 86 THR A CA 1
ATOM 655 C C . THR A 1 86 ? -1.479 -10.345 -3.358 1.00 97.69 86 THR A C 1
ATOM 657 O O . THR A 1 86 ? -0.861 -11.284 -3.855 1.00 97.69 86 THR A O 1
ATOM 660 N N . ASP A 1 87 ? -2.622 -9.880 -3.850 1.00 96.56 87 ASP A N 1
ATOM 661 C CA . ASP A 1 87 ? -3.241 -10.331 -5.094 1.00 96.56 87 ASP A CA 1
ATOM 662 C C . ASP A 1 87 ? -3.349 -9.149 -6.076 1.00 96.56 87 ASP A C 1
ATOM 664 O O . ASP A 1 87 ? -3.638 -8.016 -5.678 1.00 96.56 87 ASP A O 1
ATOM 668 N N . ILE A 1 88 ? -3.123 -9.404 -7.369 1.00 94.88 88 ILE A N 1
ATOM 669 C CA . ILE A 1 88 ? -3.383 -8.424 -8.433 1.00 94.88 88 ILE A CA 1
ATOM 670 C C . ILE A 1 88 ? -4.886 -8.449 -8.715 1.00 94.88 88 ILE A C 1
ATOM 672 O O . ILE A 1 88 ? -5.425 -9.471 -9.135 1.00 94.88 88 ILE A O 1
ATOM 676 N N . LEU A 1 89 ? -5.564 -7.331 -8.465 1.00 88.25 89 LEU A N 1
ATOM 677 C CA . LEU A 1 89 ? -7.003 -7.191 -8.674 1.00 88.25 89 LEU A CA 1
ATOM 678 C C . LEU A 1 89 ? -7.336 -6.789 -10.115 1.00 88.25 89 LEU A C 1
ATOM 680 O O . LEU A 1 89 ? -8.386 -7.173 -10.625 1.00 88.25 89 LEU A O 1
ATOM 684 N N . HIS A 1 90 ? -6.460 -6.017 -10.764 1.00 82.81 90 HIS A N 1
ATOM 685 C CA . HIS A 1 90 ? -6.644 -5.596 -12.152 1.00 82.81 90 HIS A CA 1
ATOM 686 C C . HIS A 1 90 ? -5.312 -5.419 -12.883 1.00 82.81 90 HIS A C 1
ATOM 688 O O . HIS A 1 90 ? -4.427 -4.702 -12.407 1.00 82.81 90 HIS A O 1
ATOM 694 N N . GLU A 1 91 ? -5.219 -6.025 -14.066 1.00 70.69 91 GLU A N 1
ATOM 695 C CA . GLU A 1 91 ? -4.202 -5.780 -15.087 1.00 70.69 91 GLU A CA 1
ATOM 696 C C . GLU A 1 91 ? -4.910 -5.656 -16.446 1.00 70.69 91 GLU A C 1
ATOM 698 O O . GLU A 1 91 ? -5.695 -6.522 -16.821 1.00 70.69 91 GLU A O 1
ATOM 703 N N . ASN A 1 92 ? -4.689 -4.551 -17.156 1.00 52.34 92 ASN A N 1
ATOM 704 C CA . ASN A 1 92 ? -5.024 -4.393 -18.577 1.00 52.34 92 ASN A CA 1
ATOM 705 C C . ASN A 1 92 ? -3.720 -4.156 -19.302 1.00 52.34 92 ASN A C 1
ATOM 707 O O . ASN A 1 92 ? -2.971 -3.343 -18.724 1.00 52.34 92 ASN A O 1
#